Protein AF-A0A7S1LL43-F1 (afdb_monomer_lite)

Foldseek 3Di:
DVVVVVVVVVVVVVVVVVVVVVVVVVVVVVVVVVVVVVVVVVVVVVVVVVVVVVVVVVVVVCVVVDDPPPPPPQDPVNDPPPPPPPVDPPDDPDDPPVVVVVPPPPPPDDPPPDPPDDDPVPCPPPPPVPDPPDDPPCPPPVVPPPDPPPPDDPVNPPDPPPPPPPPPPPPDDD

Organism: Neobodo designis (NCBI:txid312471)

Structure (mmCIF, N/CA/C/O backbone):
data_AF-A0A7S1LL43-F1
#
_entry.id   AF-A0A7S1LL43-F1
#
loop_
_atom_site.group_PDB
_atom_site.id
_atom_site.type_symbol
_atom_site.label_atom_id
_atom_site.label_alt_id
_atom_site.label_comp_id
_atom_site.label_asym_id
_atom_site.label_entity_id
_atom_site.label_seq_id
_atom_site.pdbx_PDB_ins_code
_atom_site.Cartn_x
_atom_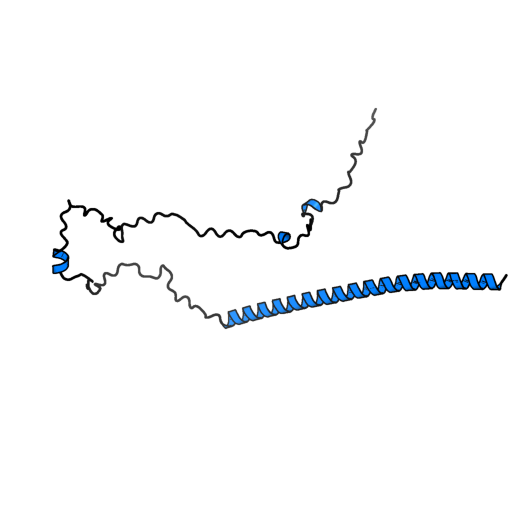site.Cartn_y
_atom_site.Cartn_z
_atom_site.occupancy
_atom_site.B_iso_or_equiv
_atom_site.auth_seq_id
_atom_site.auth_comp_id
_atom_site.auth_asym_id
_atom_site.auth_atom_id
_atom_site.pdbx_PDB_model_num
ATOM 1 N N . ARG A 1 1 ? -33.341 -7.175 56.038 1.00 75.44 1 ARG A N 1
ATOM 2 C CA . ARG A 1 1 ? -33.391 -5.884 55.286 1.00 75.44 1 ARG A CA 1
ATOM 3 C C . ARG A 1 1 ? -31.996 -5.366 54.927 1.00 75.44 1 ARG A C 1
ATOM 5 O O . ARG A 1 1 ? -31.818 -4.996 53.782 1.00 75.44 1 ARG A O 1
ATOM 12 N N . ARG A 1 2 ? -31.016 -5.359 55.847 1.00 84.38 2 ARG A N 1
ATOM 13 C CA . ARG A 1 2 ? -29.635 -4.903 55.566 1.00 84.38 2 ARG A CA 1
ATOM 14 C C . ARG A 1 2 ? -28.881 -5.775 54.549 1.00 84.38 2 ARG A C 1
ATOM 16 O O . ARG A 1 2 ? -28.187 -5.230 53.704 1.00 84.38 2 ARG A O 1
ATOM 23 N N . GLU A 1 3 ? -29.063 -7.093 54.588 1.00 86.50 3 GLU A N 1
ATOM 24 C CA . GLU A 1 3 ? -28.429 -8.025 53.635 1.00 86.50 3 GLU A CA 1
ATOM 25 C C . GLU A 1 3 ? -28.924 -7.821 52.202 1.00 86.50 3 GLU A C 1
ATOM 27 O O . GLU A 1 3 ? -28.112 -7.581 51.321 1.00 86.50 3 GLU A O 1
ATOM 32 N N . ARG A 1 4 ? -30.245 -7.730 51.997 1.00 86.19 4 ARG A N 1
ATOM 33 C CA . ARG A 1 4 ? -30.836 -7.404 50.684 1.00 86.19 4 ARG A CA 1
ATOM 34 C C . ARG A 1 4 ? -30.315 -6.095 50.078 1.00 86.19 4 ARG A C 1
ATOM 36 O O . ARG A 1 4 ? -30.183 -5.977 48.866 1.00 86.19 4 ARG A O 1
ATOM 43 N N . VAL A 1 5 ? -30.023 -5.097 50.917 1.00 89.69 5 VAL A N 1
ATOM 44 C CA . VAL A 1 5 ? -29.418 -3.837 50.453 1.00 89.69 5 VAL A CA 1
ATOM 45 C C . VAL A 1 5 ? -27.974 -4.068 50.005 1.00 89.69 5 VAL A C 1
ATOM 47 O O . VAL A 1 5 ? -27.586 -3.562 48.961 1.00 89.69 5 VAL A O 1
ATOM 50 N N . ARG A 1 6 ? -27.189 -4.865 50.743 1.00 89.19 6 ARG A N 1
ATOM 51 C CA . ARG A 1 6 ? -25.812 -5.213 50.349 1.00 89.19 6 ARG A CA 1
ATOM 52 C C . ARG A 1 6 ? -25.766 -6.007 49.045 1.00 89.19 6 ARG A C 1
ATOM 54 O O . ARG A 1 6 ? -24.938 -5.698 48.199 1.00 89.19 6 ARG A O 1
ATOM 61 N N . GLU A 1 7 ? -26.656 -6.978 48.869 1.00 88.75 7 GLU A N 1
ATOM 62 C CA . GLU A 1 7 ? -26.752 -7.772 47.635 1.00 88.75 7 GLU A CA 1
ATOM 63 C C . GLU A 1 7 ? -27.084 -6.900 46.420 1.00 88.75 7 GLU A C 1
ATOM 65 O O . GLU A 1 7 ? -26.427 -7.008 45.390 1.0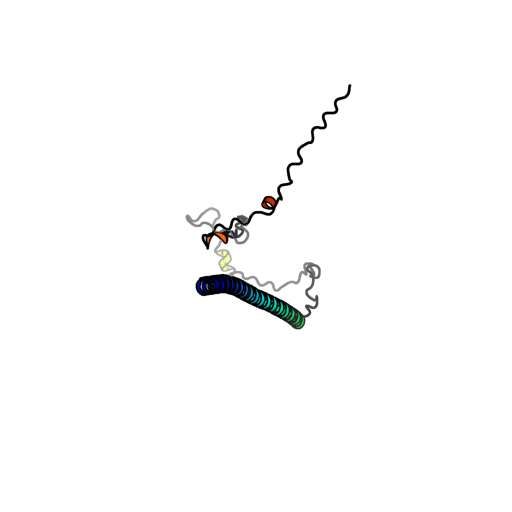0 88.75 7 GLU A O 1
ATOM 70 N N . SER A 1 8 ? -28.034 -5.966 46.551 1.00 90.75 8 SER A N 1
ATOM 71 C CA . SER A 1 8 ? -28.358 -5.029 45.467 1.00 90.75 8 SER A CA 1
ATOM 72 C C . SER A 1 8 ? -27.189 -4.101 45.119 1.00 90.75 8 SER A C 1
ATOM 74 O O . SER A 1 8 ? -26.969 -3.796 43.950 1.00 90.75 8 SER A O 1
ATOM 76 N N . GLU A 1 9 ? -26.421 -3.652 46.112 1.00 92.06 9 GLU A N 1
ATOM 77 C CA . GLU A 1 9 ? -25.224 -2.840 45.871 1.00 92.06 9 GLU A CA 1
ATOM 78 C C . GLU A 1 9 ? -24.103 -3.631 45.179 1.00 92.06 9 GLU A C 1
ATOM 80 O O . GLU A 1 9 ? -23.407 -3.076 44.329 1.00 92.06 9 GLU A O 1
ATOM 85 N N . LEU A 1 10 ? -23.940 -4.921 45.491 1.00 89.69 10 LEU A N 1
ATOM 86 C CA . LEU A 1 10 ? -23.007 -5.803 44.780 1.00 89.69 10 LEU A CA 1
ATOM 87 C C . LEU A 1 10 ? -23.436 -6.016 43.322 1.00 89.69 10 LEU A C 1
ATOM 89 O O . LEU A 1 10 ? -22.619 -5.843 42.423 1.00 89.69 10 LEU A O 1
ATOM 93 N N . ASP A 1 11 ? -24.719 -6.272 43.068 1.00 94.06 11 ASP A N 1
ATOM 94 C CA . ASP A 1 11 ? -25.238 -6.468 41.707 1.00 94.06 11 ASP A CA 1
ATOM 95 C C . ASP A 1 11 ? -25.082 -5.207 40.831 1.00 94.06 11 ASP A C 1
ATOM 97 O O . ASP A 1 11 ? -24.674 -5.273 39.668 1.00 94.06 11 ASP A O 1
ATOM 101 N N . LYS A 1 12 ? -25.291 -4.014 41.408 1.00 95.19 12 LYS A N 1
ATOM 102 C CA . LYS A 1 12 ? -25.005 -2.739 40.723 1.00 95.19 12 LYS A CA 1
ATOM 103 C C . LYS A 1 12 ? -23.529 -2.608 40.345 1.00 95.19 12 LYS A C 1
ATOM 105 O O . LYS A 1 12 ? -23.227 -2.157 39.238 1.00 95.19 12 LYS A O 1
ATOM 110 N N . ARG A 1 13 ? -22.613 -2.983 41.244 1.00 94.31 13 ARG A N 1
ATOM 111 C CA . ARG A 1 13 ? -21.163 -2.950 40.980 1.00 94.31 13 ARG A CA 1
ATOM 112 C C . ARG A 1 13 ? -20.789 -3.917 39.864 1.00 94.31 13 ARG A C 1
ATOM 114 O O . ARG A 1 13 ? -20.107 -3.508 38.928 1.00 94.31 13 ARG A O 1
ATOM 121 N N . ASP A 1 14 ? -21.316 -5.135 39.901 1.00 96.44 14 ASP A N 1
ATOM 122 C CA . ASP A 1 14 ? -21.097 -6.141 38.860 1.00 96.44 14 ASP A CA 1
ATOM 123 C C . ASP A 1 14 ? -21.623 -5.682 37.496 1.00 96.44 14 ASP A C 1
ATOM 125 O O . ASP A 1 14 ? -20.980 -5.900 36.465 1.00 96.44 14 ASP A O 1
ATOM 129 N N . CYS A 1 15 ? -22.776 -5.011 37.467 1.00 96.31 15 CYS A N 1
ATOM 130 C CA . CYS A 1 15 ? -23.334 -4.439 36.244 1.00 96.31 15 CYS A CA 1
ATOM 131 C C . CYS A 1 15 ? -22.410 -3.360 35.648 1.00 96.31 15 CYS A C 1
ATOM 133 O O . CYS A 1 15 ? -22.130 -3.360 34.442 1.00 96.31 15 CYS A O 1
ATOM 135 N N . VAL A 1 16 ? -21.871 -2.473 36.492 1.00 96.69 16 VAL A N 1
ATOM 136 C CA . VAL A 1 16 ? -20.904 -1.446 36.075 1.00 96.69 16 VAL A CA 1
ATOM 137 C C . VAL A 1 16 ? -19.603 -2.080 35.578 1.00 96.69 16 VAL A C 1
ATOM 139 O O . VAL A 1 16 ? -19.109 -1.687 34.519 1.00 96.69 16 VAL A O 1
ATOM 142 N N . GLU A 1 17 ? -19.075 -3.090 36.271 1.00 97.12 17 GLU A N 1
ATOM 143 C CA . GLU A 1 17 ? -17.865 -3.794 35.840 1.00 97.12 17 GLU A CA 1
ATOM 144 C C . GLU A 1 17 ? -18.044 -4.490 34.492 1.00 97.12 17 GLU A C 1
ATOM 146 O O . GLU A 1 17 ? -17.199 -4.342 33.608 1.00 97.12 17 GLU A O 1
ATOM 151 N N . ARG A 1 18 ? -19.153 -5.211 34.281 1.00 96.62 18 ARG A N 1
ATOM 152 C CA . ARG A 1 18 ? -19.435 -5.856 32.987 1.00 96.62 18 ARG A CA 1
ATOM 153 C C . ARG A 1 18 ? -19.480 -4.833 31.859 1.00 96.62 18 ARG A C 1
ATOM 155 O O . ARG A 1 18 ? -18.917 -5.066 30.788 1.00 96.62 18 ARG A O 1
ATOM 162 N N . ARG A 1 19 ? -20.095 -3.672 32.106 1.00 97.06 19 ARG A N 1
ATOM 163 C CA . ARG A 1 19 ? -20.132 -2.568 31.140 1.00 97.06 19 ARG A CA 1
ATOM 164 C C . ARG A 1 19 ? -18.735 -2.011 30.856 1.00 97.06 19 ARG A C 1
ATOM 166 O O . ARG A 1 19 ? -18.426 -1.739 29.694 1.00 97.06 19 ARG A O 1
ATOM 173 N N . LEU A 1 20 ? -17.896 -1.861 31.882 1.00 97.81 20 LEU A N 1
ATOM 174 C CA . LEU A 1 20 ? -16.513 -1.406 31.742 1.00 97.81 20 LEU A CA 1
ATOM 175 C C . LEU A 1 20 ? -15.693 -2.393 30.902 1.00 97.81 20 LEU A C 1
ATOM 177 O O . LEU A 1 20 ? -15.076 -1.978 29.923 1.00 97.81 20 LEU A O 1
ATOM 181 N N . ARG A 1 21 ? -15.763 -3.692 31.216 1.00 97.56 21 ARG A N 1
ATOM 182 C CA . ARG A 1 21 ? -15.065 -4.758 30.479 1.00 97.56 21 ARG A CA 1
ATOM 183 C C . ARG A 1 21 ? -15.502 -4.812 29.018 1.00 97.56 21 ARG A C 1
ATOM 185 O O . ARG A 1 21 ? -14.659 -4.841 28.130 1.00 97.56 21 ARG A O 1
ATOM 192 N N . ALA A 1 22 ? -16.806 -4.725 28.747 1.00 97.25 22 ALA A N 1
ATOM 193 C CA . ALA A 1 22 ? -17.317 -4.661 27.377 1.00 97.25 22 ALA A CA 1
ATOM 194 C C . ALA A 1 22 ? -16.816 -3.413 26.626 1.00 97.25 22 ALA A C 1
ATOM 196 O O . ALA A 1 22 ? -16.553 -3.460 25.424 1.00 97.25 22 ALA A O 1
ATOM 197 N N . SER A 1 23 ? -16.671 -2.281 27.321 1.00 97.56 23 SER A N 1
ATOM 198 C CA . SER A 1 23 ? -16.098 -1.069 26.733 1.00 97.56 23 SER A CA 1
ATOM 199 C C . SER A 1 23 ? -14.597 -1.189 26.474 1.00 97.56 23 SER A C 1
ATOM 201 O O . SER A 1 23 ? -14.134 -0.670 25.461 1.00 97.56 23 SER A O 1
ATOM 203 N N . GLN A 1 24 ? -13.848 -1.824 27.374 1.00 97.94 24 GLN A N 1
ATOM 204 C CA . GLN A 1 24 ? -12.415 -2.079 27.215 1.00 97.94 24 GLN A CA 1
ATOM 205 C C . GLN A 1 24 ? -12.171 -3.033 26.048 1.00 97.94 24 GLN A C 1
ATOM 207 O O . GLN A 1 24 ? -11.451 -2.672 25.130 1.00 97.94 24 GLN A O 1
ATOM 212 N N . HIS A 1 25 ? -12.906 -4.144 25.983 1.00 98.19 25 HIS A N 1
ATOM 213 C CA . HIS A 1 25 ? -12.816 -5.098 24.880 1.00 98.19 25 HIS A CA 1
ATOM 214 C C . HIS A 1 25 ? -13.005 -4.434 23.509 1.00 98.19 25 HIS A C 1
ATOM 216 O O . HIS A 1 25 ? -12.209 -4.635 22.599 1.00 98.19 25 HIS A O 1
ATOM 222 N N . ARG A 1 26 ? -14.024 -3.574 23.360 1.00 97.81 26 ARG A N 1
ATOM 223 C CA . ARG A 1 26 ? -14.229 -2.818 22.111 1.00 97.81 26 ARG A CA 1
ATOM 224 C C . ARG A 1 26 ? -13.059 -1.891 21.778 1.00 97.81 26 ARG A C 1
ATOM 226 O O . ARG A 1 26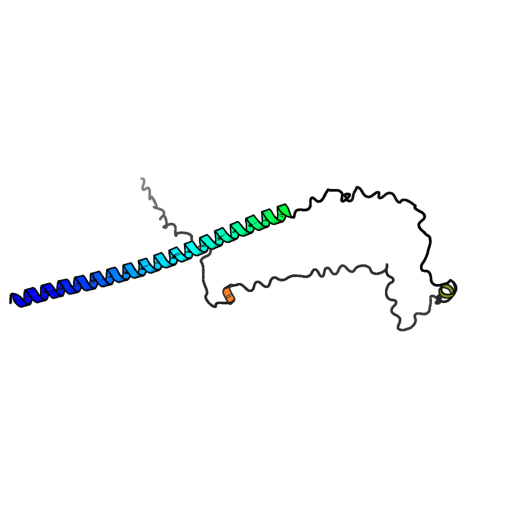 ? -12.743 -1.719 20.605 1.00 97.81 26 ARG A O 1
ATOM 233 N N . ARG A 1 27 ? -12.437 -1.267 22.784 1.00 98.25 27 ARG A N 1
ATOM 234 C CA . ARG A 1 27 ? -11.243 -0.432 22.578 1.00 98.25 27 ARG A CA 1
ATOM 235 C C . ARG A 1 27 ? -10.065 -1.281 22.125 1.00 98.25 27 ARG A C 1
ATOM 237 O O . ARG A 1 27 ? -9.427 -0.909 21.150 1.00 98.25 27 ARG A O 1
ATOM 244 N N . ASP A 1 28 ? -9.840 -2.423 22.761 1.00 98.38 28 ASP A N 1
ATOM 245 C CA . ASP A 1 28 ? -8.736 -3.326 22.434 1.00 98.38 28 ASP A CA 1
ATOM 246 C C . ASP A 1 28 ? -8.888 -3.908 21.021 1.00 98.38 28 ASP A C 1
ATOM 248 O O . ASP A 1 28 ? -7.926 -3.966 20.257 1.00 98.38 28 ASP A O 1
ATOM 252 N N . GLU A 1 29 ? -10.111 -4.255 20.610 1.00 98.44 29 GLU A N 1
ATOM 253 C CA . GLU A 1 29 ? -10.396 -4.678 19.235 1.00 98.44 29 GLU A CA 1
ATOM 254 C C . GLU A 1 29 ? -10.095 -3.583 18.208 1.00 98.44 29 GLU A C 1
ATOM 256 O O . GLU A 1 29 ? -9.526 -3.855 17.147 1.00 98.44 29 GLU A O 1
ATOM 261 N N . LEU A 1 30 ? -10.489 -2.340 18.499 1.00 98.25 30 LEU A N 1
ATOM 262 C CA . LEU A 1 30 ? -10.186 -1.205 17.631 1.00 98.25 30 LEU A CA 1
ATOM 263 C C . LEU A 1 30 ? -8.683 -0.943 17.579 1.00 98.25 30 LEU A C 1
ATOM 265 O O . LEU A 1 30 ? -8.148 -0.745 16.491 1.00 98.25 30 LEU A O 1
ATOM 269 N N . GLN A 1 31 ? -8.004 -1.009 18.721 1.00 98.12 31 GLN A N 1
ATOM 270 C CA . GLN A 1 31 ? -6.560 -0.844 18.823 1.00 98.12 31 GLN A CA 1
ATOM 271 C C . GLN A 1 31 ? -5.834 -1.892 17.975 1.00 98.12 31 GLN A C 1
ATOM 273 O O . GLN A 1 31 ? -5.008 -1.543 17.135 1.00 98.12 31 GLN A O 1
ATOM 278 N N . ARG A 1 32 ? -6.233 -3.163 18.086 1.00 98.50 32 ARG A N 1
ATOM 279 C CA . ARG A 1 32 ? -5.696 -4.254 17.268 1.00 98.50 32 ARG A CA 1
ATOM 280 C C . ARG A 1 32 ? -5.897 -4.000 15.771 1.00 98.50 32 ARG A C 1
ATOM 282 O O . ARG A 1 32 ? -4.972 -4.203 14.989 1.00 98.50 32 ARG A O 1
ATOM 289 N N . LYS A 1 33 ? -7.080 -3.530 15.358 1.00 98.62 33 LYS A N 1
ATOM 290 C CA . LYS A 1 33 ? -7.351 -3.177 13.951 1.00 98.62 33 LYS A CA 1
ATOM 291 C C . LYS A 1 33 ? -6.497 -2.001 13.474 1.00 98.62 33 LYS A C 1
ATOM 293 O O . LYS A 1 33 ? -6.073 -1.986 12.320 1.00 98.62 33 LYS A O 1
ATOM 298 N N . ILE A 1 34 ? -6.264 -1.009 14.333 1.00 98.44 34 ILE A N 1
ATOM 299 C CA . ILE A 1 34 ? -5.389 0.131 14.033 1.00 98.44 34 ILE A CA 1
ATOM 300 C C . ILE A 1 34 ? -3.953 -0.355 13.835 1.00 98.44 34 ILE A C 1
ATOM 302 O O . ILE A 1 34 ? -3.335 -0.009 12.832 1.00 98.44 34 ILE A O 1
ATOM 306 N N . GLU A 1 35 ? -3.447 -1.194 14.736 1.00 98.56 35 GLU A N 1
ATOM 307 C CA . GLU A 1 35 ? -2.099 -1.760 14.648 1.00 98.56 35 GLU A CA 1
ATOM 308 C C . GLU A 1 35 ? -1.914 -2.623 13.396 1.00 98.56 35 GLU A C 1
ATOM 310 O O . GLU A 1 35 ? -0.903 -2.508 12.707 1.00 98.56 35 GLU A O 1
ATOM 315 N N . GLU A 1 36 ? -2.901 -3.449 13.050 1.00 98.56 36 GLU A N 1
ATOM 316 C CA . GLU A 1 36 ? -2.876 -4.255 11.827 1.00 98.56 36 GLU A CA 1
ATOM 317 C C . GLU A 1 36 ? -2.797 -3.374 10.572 1.00 98.56 36 GLU A C 1
ATOM 319 O O . GLU A 1 36 ? -1.948 -3.589 9.702 1.00 98.56 36 GLU A O 1
ATOM 324 N N . LYS A 1 37 ? -3.622 -2.322 10.504 1.00 98.62 37 LYS A N 1
ATOM 325 C CA . LYS A 1 37 ? -3.564 -1.347 9.407 1.00 98.62 37 LYS A CA 1
ATOM 326 C C . LYS A 1 37 ? -2.235 -0.595 9.380 1.00 98.62 37 LYS A C 1
ATOM 328 O O . LYS A 1 37 ? -1.708 -0.360 8.294 1.00 98.62 37 LYS A O 1
ATOM 333 N N . ALA A 1 38 ? -1.676 -0.248 10.538 1.00 98.44 38 ALA A N 1
ATOM 334 C CA . ALA A 1 38 ? -0.373 0.403 10.625 1.00 98.44 38 ALA A CA 1
ATOM 335 C C . ALA A 1 38 ? 0.733 -0.492 10.045 1.00 98.44 38 ALA A C 1
ATOM 337 O O . ALA A 1 38 ? 1.482 -0.040 9.179 1.00 98.44 38 ALA A O 1
ATOM 338 N N . ARG A 1 39 ? 0.759 -1.784 10.407 1.00 98.50 39 ARG A N 1
ATOM 339 C CA . ARG A 1 39 ? 1.696 -2.771 9.836 1.00 98.50 39 ARG A CA 1
ATOM 340 C C . ARG A 1 39 ? 1.539 -2.907 8.323 1.00 98.50 39 ARG A C 1
ATOM 342 O O . ARG A 1 39 ? 2.531 -2.978 7.601 1.00 98.50 39 ARG A O 1
ATOM 349 N N . HIS A 1 40 ? 0.305 -2.913 7.821 1.00 98.31 40 HIS A N 1
ATOM 350 C CA . HIS A 1 40 ? 0.062 -2.975 6.380 1.00 98.31 40 HIS A CA 1
ATOM 351 C C . HIS A 1 40 ? 0.614 -1.741 5.649 1.00 98.31 40 HIS A C 1
ATOM 353 O O . HIS A 1 40 ? 1.281 -1.867 4.621 1.00 98.31 40 HIS A O 1
ATOM 359 N N . VAL A 1 41 ? 0.402 -0.545 6.205 1.00 98.62 41 VAL A N 1
ATOM 360 C CA . VAL A 1 41 ? 0.960 0.701 5.659 1.00 98.62 41 VAL A CA 1
ATOM 361 C C . VAL A 1 41 ? 2.491 0.685 5.689 1.00 98.62 41 VAL A C 1
ATOM 363 O O . VAL A 1 41 ? 3.121 1.116 4.724 1.00 98.62 41 VAL A O 1
ATOM 366 N N . GLU A 1 42 ? 3.107 0.177 6.755 1.00 98.50 42 GLU A N 1
ATOM 367 C CA . GLU A 1 42 ? 4.564 0.011 6.833 1.00 98.50 42 GLU A CA 1
ATOM 368 C C . GLU A 1 42 ? 5.089 -0.956 5.768 1.00 98.50 42 GLU A C 1
ATOM 370 O O . GLU A 1 42 ? 6.053 -0.629 5.075 1.00 98.50 42 GLU A O 1
ATOM 375 N N . SER A 1 43 ? 4.409 -2.087 5.557 1.00 98.62 43 SER A N 1
ATOM 376 C CA . SER A 1 43 ? 4.730 -3.032 4.482 1.00 98.62 43 SER A CA 1
ATOM 377 C C . SER A 1 43 ? 4.670 -2.366 3.103 1.00 98.62 43 SER A C 1
ATOM 379 O O . SER A 1 43 ? 5.588 -2.519 2.300 1.00 98.62 43 SER A O 1
ATOM 381 N N . MET A 1 44 ? 3.624 -1.583 2.826 1.00 98.44 44 MET A N 1
ATOM 382 C CA . MET A 1 44 ? 3.491 -0.841 1.565 1.00 98.44 44 MET A CA 1
ATOM 383 C C . MET A 1 44 ? 4.612 0.189 1.378 1.00 98.44 44 MET A C 1
ATOM 385 O O . MET A 1 44 ? 5.183 0.305 0.293 1.00 98.44 44 MET A O 1
ATOM 389 N N . LYS A 1 45 ? 4.975 0.921 2.439 1.00 98.38 45 LYS A N 1
ATOM 390 C CA . LYS A 1 45 ? 6.105 1.863 2.408 1.00 98.38 45 LYS A CA 1
ATOM 391 C C . LYS A 1 45 ? 7.427 1.148 2.141 1.00 98.38 45 LYS A C 1
ATOM 393 O O . LYS A 1 45 ? 8.261 1.678 1.410 1.00 98.38 45 LYS A O 1
ATOM 398 N N . GLN A 1 46 ? 7.621 -0.043 2.704 1.00 98.44 46 GLN A N 1
ATOM 399 C CA . GLN A 1 46 ? 8.819 -0.838 2.454 1.00 98.44 46 GLN A CA 1
ATOM 400 C C . GLN A 1 46 ? 8.893 -1.285 0.991 1.00 98.44 46 GLN A C 1
ATOM 402 O O . GLN A 1 46 ? 9.912 -1.061 0.345 1.00 98.44 46 GLN A O 1
ATOM 407 N N . GLN A 1 47 ? 7.789 -1.786 0.430 1.00 98.31 47 GLN A N 1
ATOM 408 C CA . GLN A 1 47 ? 7.715 -2.130 -0.993 1.00 98.31 47 GLN A CA 1
ATOM 409 C C . GLN A 1 47 ? 8.056 -0.936 -1.894 1.00 98.31 47 GLN A C 1
ATOM 411 O O . GLN A 1 47 ? 8.806 -1.083 -2.857 1.00 98.31 47 GLN A O 1
ATOM 416 N N . GLN A 1 48 ? 7.561 0.263 -1.571 1.00 98.19 48 GLN A N 1
ATOM 417 C CA . GLN A 1 48 ? 7.910 1.477 -2.315 1.00 98.19 48 GLN A CA 1
ATOM 418 C C . GLN A 1 48 ? 9.407 1.798 -2.240 1.00 98.19 48 GLN A C 1
ATOM 420 O O . GLN A 1 48 ? 10.009 2.137 -3.257 1.00 98.19 48 GLN A O 1
ATOM 425 N N . ARG A 1 49 ? 10.030 1.668 -1.061 1.00 98.25 49 ARG A N 1
ATOM 426 C CA . ARG A 1 49 ? 11.481 1.868 -0.900 1.00 98.25 49 ARG A CA 1
ATOM 427 C C . ARG A 1 49 ? 12.277 0.873 -1.734 1.00 98.25 49 ARG A C 1
ATOM 429 O O . ARG A 1 49 ? 13.222 1.278 -2.409 1.00 98.25 49 ARG A O 1
ATOM 436 N N . ASP A 1 50 ? 11.868 -0.389 -1.731 1.00 98.31 50 ASP A N 1
ATOM 437 C CA . ASP A 1 50 ? 12.531 -1.445 -2.493 1.00 98.31 50 ASP A CA 1
ATOM 438 C C . ASP A 1 50 ? 12.404 -1.206 -4.003 1.00 98.31 50 ASP A C 1
ATOM 440 O O . ASP A 1 50 ? 13.385 -1.339 -4.734 1.00 98.31 50 ASP A O 1
ATOM 444 N N . LEU A 1 51 ? 11.231 -0.775 -4.482 1.00 98.19 51 LEU A N 1
ATOM 445 C CA . LEU A 1 51 ? 11.036 -0.388 -5.882 1.00 98.19 51 LEU A CA 1
ATOM 446 C C . LEU A 1 51 ? 11.905 0.810 -6.273 1.00 98.19 51 LEU A C 1
ATOM 448 O O . LEU A 1 51 ? 12.564 0.776 -7.311 1.00 98.19 51 LEU A O 1
ATOM 452 N N . CYS A 1 52 ? 11.957 1.849 -5.438 1.00 97.94 52 CYS A N 1
ATOM 453 C CA . CYS A 1 52 ? 12.835 2.997 -5.664 1.00 97.94 52 CYS A CA 1
ATOM 454 C C . CYS A 1 52 ? 14.310 2.581 -5.723 1.00 97.94 52 CYS A C 1
ATOM 456 O O . CYS A 1 52 ? 15.053 3.072 -6.575 1.00 97.94 52 CYS A O 1
ATOM 458 N N . LYS A 1 53 ? 14.731 1.653 -4.855 1.00 98.25 53 LYS A N 1
ATOM 459 C CA . LYS A 1 53 ? 16.090 1.107 -4.852 1.00 98.25 53 LYS A CA 1
ATOM 460 C C . LYS A 1 53 ? 16.389 0.341 -6.144 1.00 98.25 53 LYS A C 1
ATOM 462 O O . LYS A 1 53 ? 17.380 0.650 -6.796 1.00 98.25 53 LYS A O 1
ATOM 467 N N . ARG A 1 54 ? 15.493 -0.554 -6.573 1.00 97.62 54 ARG A N 1
ATOM 468 C CA . ARG A 1 54 ? 15.627 -1.286 -7.847 1.00 97.62 54 ARG A CA 1
ATOM 469 C C . ARG A 1 54 ? 15.699 -0.348 -9.048 1.00 97.62 54 ARG A C 1
ATOM 471 O O . ARG A 1 54 ? 16.521 -0.537 -9.932 1.00 97.62 54 ARG A O 1
ATOM 478 N N . HIS A 1 55 ? 14.869 0.695 -9.082 1.00 97.44 55 HIS A N 1
ATOM 479 C CA . HIS A 1 55 ? 14.928 1.693 -10.151 1.00 97.44 55 HIS A CA 1
ATOM 480 C C . HIS A 1 55 ? 16.264 2.431 -10.194 1.00 97.44 55 HIS A C 1
ATOM 482 O O . HIS A 1 55 ? 16.759 2.732 -11.279 1.00 97.44 55 HIS A O 1
ATOM 488 N N . ARG A 1 56 ? 16.837 2.740 -9.029 1.00 97.69 56 ARG A N 1
ATOM 489 C CA . ARG A 1 56 ? 18.166 3.339 -8.946 1.00 97.69 56 ARG A CA 1
ATOM 490 C C . ARG A 1 56 ? 19.236 2.385 -9.479 1.00 97.69 56 ARG A C 1
ATO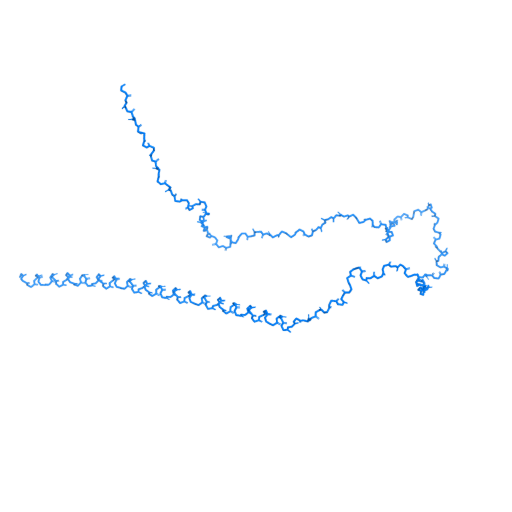M 492 O O . ARG A 1 56 ? 20.024 2.805 -10.314 1.00 97.69 56 ARG A O 1
ATOM 499 N N . GLU A 1 57 ? 19.217 1.125 -9.055 1.00 97.12 57 GLU A N 1
ATOM 500 C CA . GLU A 1 57 ? 20.151 0.090 -9.523 1.00 97.12 57 GLU A CA 1
ATOM 501 C C . GLU A 1 57 ? 20.078 -0.079 -11.046 1.00 97.12 57 GLU A C 1
ATOM 503 O O . GLU A 1 57 ? 21.102 -0.010 -11.714 1.00 97.12 57 GLU A O 1
ATOM 508 N N . LEU A 1 58 ? 18.871 -0.160 -11.617 1.00 95.88 58 LEU A N 1
ATOM 509 C CA . LEU A 1 58 ? 18.679 -0.245 -13.069 1.00 95.88 58 LEU A CA 1
ATOM 510 C C . LEU A 1 58 ? 19.239 0.967 -13.824 1.00 95.88 58 LEU A C 1
ATOM 512 O O . LEU A 1 58 ? 19.750 0.815 -14.931 1.00 95.88 58 LEU A O 1
ATOM 516 N N . ARG A 1 59 ? 19.148 2.179 -13.258 1.00 94.94 59 ARG A N 1
ATOM 517 C CA . ARG A 1 59 ? 19.768 3.368 -13.867 1.00 94.94 59 ARG A CA 1
ATOM 518 C C . ARG A 1 59 ? 21.287 3.285 -13.825 1.00 94.94 59 ARG A C 1
ATOM 520 O O . ARG A 1 59 ? 21.920 3.548 -14.838 1.00 94.94 59 ARG A O 1
ATOM 527 N N . GLU A 1 60 ? 21.852 2.900 -12.685 1.00 95.94 60 GLU A N 1
ATOM 528 C CA . GLU A 1 60 ? 23.301 2.734 -12.534 1.00 95.94 60 GLU A CA 1
ATOM 529 C C . GLU A 1 60 ? 23.829 1.624 -13.464 1.00 95.94 60 GLU A C 1
ATOM 531 O O . GLU A 1 60 ? 24.880 1.778 -14.079 1.00 95.94 60 GLU A O 1
ATOM 536 N N . GLU A 1 61 ? 23.092 0.525 -13.637 1.00 94.00 61 GLU A N 1
ATOM 537 C CA . GLU A 1 61 ? 23.405 -0.531 -14.609 1.00 94.00 61 GLU A CA 1
ATOM 538 C C . GLU A 1 61 ? 23.320 -0.032 -16.054 1.00 94.00 61 GLU A C 1
ATOM 540 O O . GLU A 1 61 ? 24.228 -0.291 -16.847 1.00 94.00 61 GLU A O 1
ATOM 545 N N . ALA A 1 62 ? 22.277 0.730 -16.394 1.00 92.38 62 ALA A N 1
ATOM 546 C CA . ALA A 1 62 ? 22.150 1.341 -17.711 1.00 92.38 62 ALA A CA 1
ATOM 547 C C . ALA A 1 62 ? 23.325 2.289 -17.997 1.00 92.38 62 ALA A C 1
ATOM 549 O O . ALA A 1 62 ? 23.906 2.215 -19.075 1.00 92.38 62 ALA A O 1
ATOM 550 N N . GLU A 1 63 ? 23.730 3.113 -17.027 1.00 90.00 63 GLU A N 1
ATOM 551 C CA . GLU A 1 63 ? 24.904 3.987 -17.126 1.00 90.00 63 GLU A CA 1
ATOM 552 C C . GLU A 1 63 ? 26.211 3.198 -17.265 1.00 90.00 63 GLU A C 1
ATOM 554 O O . GLU A 1 63 ? 27.040 3.550 -18.099 1.00 90.00 63 GLU A O 1
ATOM 559 N N . ARG A 1 64 ? 26.382 2.095 -16.525 1.00 91.25 64 ARG A N 1
ATOM 560 C CA . ARG A 1 64 ? 27.547 1.201 -16.671 1.00 91.25 64 ARG A CA 1
ATOM 561 C C . ARG A 1 64 ? 27.614 0.556 -18.051 1.00 91.25 64 ARG A C 1
ATOM 563 O O . ARG A 1 64 ? 28.694 0.430 -18.616 1.00 91.25 64 ARG A O 1
ATOM 570 N N . SER A 1 65 ? 26.470 0.134 -18.582 1.00 87.62 65 SER A N 1
ATOM 571 C CA . SER A 1 65 ? 26.361 -0.475 -19.912 1.00 87.62 65 SER A CA 1
ATOM 572 C C . SER A 1 65 ? 26.293 0.546 -21.047 1.00 87.62 65 SER A C 1
ATOM 574 O O . SER A 1 65 ? 26.220 0.156 -22.215 1.00 87.62 65 SER A O 1
ATOM 576 N N . ARG A 1 66 ? 26.290 1.848 -20.729 1.00 86.81 66 ARG A N 1
ATOM 577 C CA . ARG A 1 66 ? 26.172 2.908 -21.721 1.00 86.81 66 ARG A CA 1
ATOM 578 C C . ARG A 1 66 ? 27.437 2.912 -22.563 1.00 86.81 66 ARG A C 1
ATOM 580 O O . ARG A 1 66 ? 28.452 3.497 -22.200 1.00 86.81 66 ARG A O 1
ATOM 587 N N . VAL A 1 67 ? 27.356 2.268 -23.721 1.00 78.94 67 VAL A N 1
ATOM 588 C CA . VAL A 1 67 ? 28.360 2.410 -24.768 1.00 78.94 67 VAL A CA 1
ATOM 589 C C . VAL A 1 67 ? 28.393 3.888 -25.135 1.00 78.94 67 VAL A C 1
ATOM 591 O O . VAL A 1 67 ? 27.367 4.468 -25.501 1.00 78.94 67 VAL A O 1
ATOM 594 N N . HIS A 1 68 ? 29.561 4.513 -24.996 1.00 69.31 68 HIS A N 1
ATOM 595 C CA . HIS A 1 68 ? 29.788 5.839 -25.545 1.00 69.31 68 HIS A CA 1
ATOM 596 C C . HIS A 1 68 ? 29.633 5.711 -27.061 1.00 69.31 68 HIS A C 1
ATOM 598 O O . HIS A 1 68 ? 30.525 5.213 -27.746 1.00 69.31 68 HIS A O 1
ATOM 6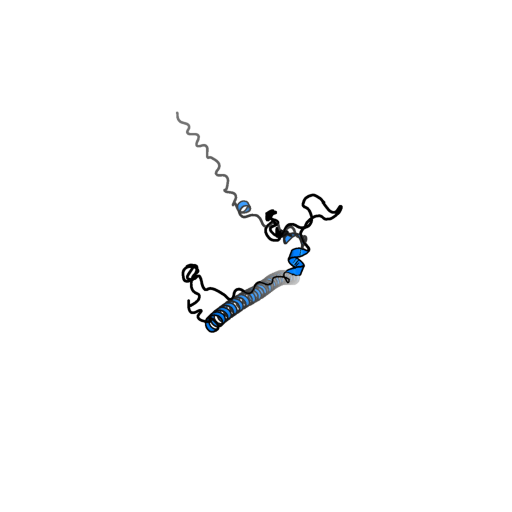04 N N . VAL A 1 69 ? 28.467 6.097 -27.579 1.00 67.88 69 VAL A N 1
ATOM 605 C CA . VAL A 1 69 ? 28.301 6.338 -29.007 1.00 67.88 69 VAL A CA 1
ATOM 606 C C . VAL A 1 69 ? 29.213 7.518 -29.286 1.00 67.88 69 VAL A C 1
ATOM 608 O O . VAL A 1 69 ? 28.904 8.651 -28.930 1.00 67.88 69 VAL A O 1
ATOM 611 N N . VAL A 1 70 ? 30.407 7.234 -29.794 1.00 66.00 70 VAL A N 1
ATOM 612 C CA . VAL A 1 70 ? 31.215 8.266 -30.424 1.00 66.00 70 VAL A CA 1
ATOM 613 C C . VAL A 1 70 ? 30.342 8.789 -31.557 1.00 66.00 70 VAL A C 1
ATOM 615 O O . VAL A 1 70 ? 29.824 7.985 -32.337 1.00 66.00 70 VAL A O 1
ATOM 618 N N . ASP A 1 71 ? 30.153 10.103 -31.635 1.00 62.59 71 ASP A N 1
ATOM 619 C CA . ASP A 1 71 ? 29.392 10.799 -32.681 1.00 62.59 71 ASP A CA 1
ATOM 620 C C . ASP A 1 71 ? 30.074 10.682 -34.066 1.00 62.59 71 ASP A C 1
ATOM 622 O O . ASP A 1 71 ? 30.142 11.623 -34.844 1.00 62.59 71 ASP A O 1
ATOM 626 N N . SER A 1 72 ? 30.622 9.512 -34.396 1.00 62.84 72 SER A N 1
ATOM 627 C CA . SER A 1 72 ? 31.134 9.138 -35.711 1.00 62.84 72 SER A CA 1
ATOM 628 C C . SER A 1 72 ? 30.034 8.573 -36.606 1.00 62.84 72 SER A C 1
ATOM 630 O O . SER A 1 72 ? 30.341 7.904 -37.589 1.00 62.84 72 SER A O 1
ATOM 632 N N . THR A 1 73 ? 28.760 8.798 -36.271 1.00 67.88 73 THR A N 1
ATOM 633 C CA . THR A 1 73 ? 27.695 8.648 -37.262 1.00 67.88 73 THR A CA 1
ATOM 634 C C . THR A 1 73 ? 27.660 9.965 -38.027 1.00 67.88 73 THR A C 1
ATOM 636 O O . THR A 1 73 ? 27.137 10.931 -37.469 1.00 67.88 73 THR A O 1
ATOM 639 N N . PRO A 1 74 ? 28.253 10.046 -39.236 1.00 77.19 74 PRO A N 1
ATOM 640 C CA . PRO A 1 74 ? 28.202 11.260 -40.033 1.00 77.19 74 PRO A CA 1
ATOM 641 C C . PRO A 1 74 ? 26.750 11.719 -40.120 1.00 77.19 74 PRO A C 1
ATOM 643 O O . PRO A 1 74 ? 25.847 10.926 -40.428 1.00 77.19 74 PRO A O 1
ATOM 646 N N . GLY A 1 75 ? 26.523 12.984 -39.779 1.00 77.00 75 GLY A N 1
ATOM 647 C CA . GLY A 1 75 ? 25.220 13.602 -39.909 1.00 77.00 75 GLY A CA 1
ATOM 648 C C . GLY A 1 75 ? 24.750 13.516 -41.363 1.00 77.00 75 GLY A C 1
ATOM 649 O O . GLY A 1 75 ? 25.555 13.334 -42.276 1.00 77.00 75 GLY A O 1
ATOM 650 N N . PRO A 1 76 ? 23.450 13.683 -41.639 1.00 71.75 76 PRO A N 1
ATOM 651 C CA . PRO A 1 76 ? 22.928 13.643 -43.008 1.00 71.75 76 PRO A CA 1
ATOM 652 C C . PRO A 1 76 ? 23.614 14.647 -43.959 1.00 71.75 76 PRO A C 1
ATOM 654 O O . PRO A 1 76 ? 23.565 14.460 -45.171 1.00 71.75 76 PRO A O 1
ATOM 657 N N . LEU A 1 77 ? 24.276 15.677 -43.416 1.00 73.12 77 LEU A N 1
ATOM 658 C CA . LEU A 1 77 ? 25.060 16.673 -44.148 1.00 73.12 77 LEU A CA 1
ATOM 659 C C . LEU A 1 77 ? 26.524 16.263 -44.418 1.00 73.12 77 LEU A C 1
ATOM 661 O O . LEU A 1 77 ? 27.154 16.842 -45.296 1.00 73.12 77 LEU A O 1
ATOM 665 N N . ASP A 1 78 ? 27.059 15.287 -43.681 1.00 78.62 78 ASP A N 1
ATOM 666 C CA . ASP A 1 78 ? 28.445 14.806 -43.807 1.00 78.62 78 ASP A CA 1
ATOM 667 C C . ASP A 1 78 ? 28.612 13.811 -44.971 1.00 78.62 78 ASP A C 1
ATOM 669 O O . ASP A 1 78 ? 29.729 13.445 -45.345 1.00 78.62 78 ASP A O 1
ATOM 673 N N . TYR A 1 79 ? 27.503 13.363 -45.567 1.00 76.06 79 TYR A N 1
ATOM 674 C CA . TYR A 1 79 ? 27.526 12.568 -46.788 1.00 76.06 79 TYR A CA 1
ATOM 675 C C . TYR A 1 79 ? 27.774 13.488 -47.990 1.00 76.06 79 TYR A C 1
ATOM 677 O O . TYR A 1 79 ? 26.970 14.367 -48.296 1.00 76.06 79 TYR A O 1
ATOM 685 N N . ASP A 1 80 ? 28.881 13.260 -48.701 1.00 75.88 80 ASP A N 1
ATOM 686 C CA . ASP A 1 80 ? 29.189 13.905 -49.983 1.00 75.88 80 ASP A CA 1
ATOM 687 C C . ASP A 1 80 ? 28.085 13.559 -51.001 1.00 75.88 80 ASP A C 1
ATOM 689 O O . ASP A 1 80 ? 28.054 12.466 -51.569 1.00 75.88 80 ASP A O 1
ATOM 693 N N . THR A 1 81 ? 27.138 14.481 -51.189 1.00 68.56 81 THR A N 1
ATOM 694 C CA . THR A 1 81 ? 26.022 14.359 -52.146 1.00 68.56 81 THR A CA 1
ATOM 695 C C . THR A 1 81 ? 26.429 14.727 -53.567 1.00 68.56 81 THR A C 1
ATOM 697 O O . THR A 1 81 ? 25.614 14.628 -54.489 1.00 68.56 81 THR A O 1
ATOM 700 N N . SER A 1 82 ? 27.688 15.121 -53.776 1.00 73.12 82 SER A N 1
ATOM 701 C CA . SER A 1 82 ? 28.211 15.350 -55.113 1.00 73.12 82 SER A CA 1
ATOM 702 C C . SER A 1 82 ? 28.088 14.046 -55.900 1.00 73.12 82 SER A C 1
ATOM 704 O O . SER A 1 82 ? 28.608 13.018 -55.448 1.00 73.12 82 SER A O 1
ATOM 706 N N . PRO A 1 83 ? 27.432 14.036 -57.074 1.00 64.94 83 PRO A N 1
ATOM 707 C CA . PRO A 1 83 ? 27.391 12.858 -57.917 1.00 64.94 83 PRO A CA 1
ATOM 708 C C . PRO A 1 83 ? 28.814 12.588 -58.396 1.00 64.94 83 PRO A C 1
ATOM 710 O O . PRO A 1 83 ? 29.278 13.115 -59.406 1.00 64.94 83 PRO A O 1
ATOM 713 N N . ARG A 1 84 ? 29.547 11.765 -57.646 1.00 62.88 84 ARG A N 1
ATOM 714 C CA . ARG A 1 84 ? 30.789 11.194 -58.130 1.00 62.88 84 ARG A CA 1
ATOM 715 C C . ARG A 1 84 ? 30.382 10.297 -59.283 1.00 62.88 84 ARG A C 1
ATOM 717 O O . ARG A 1 84 ? 29.860 9.206 -59.061 1.00 62.88 84 ARG A O 1
ATOM 724 N N . VAL A 1 85 ? 30.620 10.762 -60.506 1.00 64.19 85 VAL A N 1
ATOM 725 C CA . VAL A 1 85 ? 30.590 9.946 -61.723 1.00 64.19 85 VAL A CA 1
ATOM 726 C C . VAL A 1 85 ? 31.752 8.958 -61.623 1.00 64.19 85 VAL A C 1
ATOM 728 O O . VAL A 1 85 ? 32.764 9.060 -62.304 1.00 64.19 85 VAL A O 1
ATOM 731 N N . LYS A 1 86 ? 31.664 8.024 -60.678 1.00 63.84 86 LYS A N 1
ATOM 732 C CA . LYS A 1 86 ? 32.464 6.817 -60.710 1.00 63.84 86 LYS A CA 1
ATOM 733 C C . LYS A 1 86 ? 31.784 5.970 -61.764 1.00 63.84 86 LYS A C 1
ATOM 735 O O . LYS A 1 86 ? 30.638 5.562 -61.576 1.00 63.84 86 LYS A O 1
ATOM 740 N N . GLU A 1 87 ? 32.468 5.771 -62.884 1.00 65.56 87 GLU A N 1
ATOM 741 C CA . GLU A 1 87 ? 32.124 4.749 -63.862 1.00 65.56 87 GLU A CA 1
ATOM 742 C C . GLU A 1 87 ? 32.152 3.398 -63.144 1.00 65.56 87 GLU A C 1
ATOM 744 O O . GLU A 1 87 ? 33.170 2.717 -63.051 1.00 65.56 87 GLU A O 1
ATOM 749 N N . GLY A 1 88 ? 31.025 3.064 -62.521 1.00 63.00 88 GLY A N 1
ATOM 750 C CA . GLY A 1 88 ? 30.816 1.769 -61.916 1.00 63.00 88 GLY A CA 1
ATOM 751 C C . GLY A 1 88 ? 30.833 0.700 -63.005 1.00 63.00 88 GLY A C 1
ATOM 752 O O . GLY A 1 88 ? 30.611 1.003 -64.185 1.00 63.00 88 GLY A O 1
ATOM 753 N N . PRO A 1 89 ? 31.070 -0.562 -62.636 1.00 63.03 89 PRO A N 1
ATOM 754 C CA . PRO A 1 89 ? 31.073 -1.643 -63.601 1.00 63.03 89 PRO A CA 1
ATOM 755 C C . PRO A 1 89 ? 29.732 -1.678 -64.356 1.00 63.03 89 PRO A C 1
ATOM 757 O O . PRO A 1 89 ? 28.679 -1.911 -63.762 1.00 63.03 89 PRO A O 1
ATOM 760 N N . LYS A 1 90 ? 29.751 -1.415 -65.671 1.00 62.03 90 LYS A N 1
ATOM 761 C CA . LYS A 1 90 ? 28.569 -1.488 -66.549 1.00 62.03 90 LYS A CA 1
ATOM 762 C C . LYS A 1 90 ? 28.223 -2.948 -66.832 1.00 62.03 90 LYS A C 1
ATOM 764 O O . LYS A 1 90 ? 28.332 -3.413 -67.963 1.00 62.03 90 LYS A O 1
ATOM 769 N N . TRP A 1 91 ? 27.801 -3.687 -65.818 1.00 56.22 91 TRP A N 1
ATOM 770 C CA . TRP A 1 91 ? 27.125 -4.959 -66.038 1.00 56.22 91 TRP A CA 1
ATOM 771 C C . TRP A 1 91 ? 25.630 -4.698 -65.949 1.00 56.22 91 TRP A C 1
ATOM 773 O O . TRP A 1 91 ? 25.147 -4.056 -65.018 1.00 56.22 91 TRP A O 1
ATOM 783 N N . LYS A 1 92 ? 24.891 -5.169 -66.947 1.00 61.00 92 LYS A N 1
ATOM 784 C CA . LYS A 1 92 ? 23.433 -5.107 -66.972 1.00 61.00 92 LYS A CA 1
ATOM 785 C C . LYS A 1 92 ? 22.938 -6.536 -66.798 1.00 61.00 92 LYS A C 1
ATOM 787 O O . LYS A 1 92 ? 23.383 -7.409 -67.538 1.00 61.00 92 LYS A O 1
ATOM 792 N N . PHE A 1 93 ? 22.003 -6.780 -65.882 1.00 56.06 93 PHE A N 1
ATOM 793 C CA . PHE A 1 93 ? 21.175 -7.982 -65.965 1.00 56.06 93 PHE A CA 1
ATOM 794 C C . PHE A 1 93 ? 20.199 -7.772 -67.122 1.00 56.06 93 PHE A C 1
ATOM 796 O O . PHE A 1 93 ? 19.126 -7.197 -66.967 1.00 56.06 93 PHE A O 1
ATOM 803 N N . GLY A 1 94 ? 20.647 -8.143 -68.316 1.00 55.06 94 GLY A N 1
ATOM 804 C CA . GLY A 1 94 ? 19.860 -8.130 -69.535 1.00 55.06 94 GLY A CA 1
ATOM 805 C C . GLY A 1 94 ? 19.850 -9.533 -70.103 1.00 55.06 94 GLY A C 1
ATOM 806 O O . GLY A 1 94 ? 20.908 -10.109 -70.351 1.00 55.06 94 GLY A O 1
ATOM 807 N N . LEU A 1 95 ? 18.64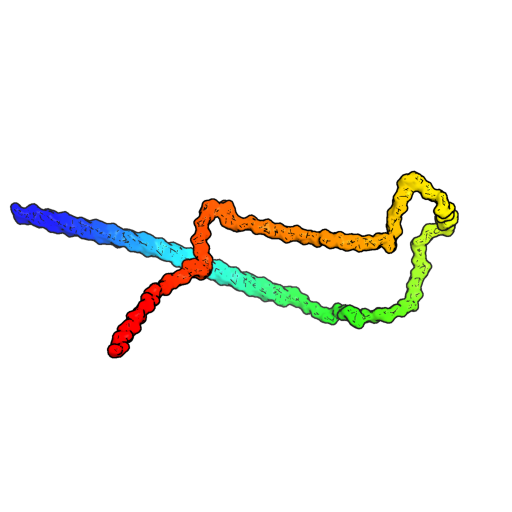9 -10.074 -70.288 1.00 61.94 95 LEU A N 1
ATOM 808 C CA . LEU A 1 95 ? 18.425 -11.266 -71.095 1.00 61.94 95 LEU A CA 1
ATOM 809 C C . LEU A 1 95 ? 19.179 -11.122 -72.435 1.00 61.94 95 LEU A C 1
ATOM 811 O O . LEU A 1 95 ? 19.259 -10.010 -72.969 1.00 61.94 95 LEU A O 1
ATOM 815 N N . PRO A 1 96 ? 19.753 -12.210 -72.972 1.00 64.06 96 PRO A N 1
ATOM 816 C CA . PRO A 1 96 ? 20.560 -12.162 -74.188 1.00 64.06 96 PRO A CA 1
ATOM 817 C C . PRO A 1 96 ? 19.777 -11.529 -75.348 1.00 64.06 96 PRO A C 1
ATOM 819 O O . PRO A 1 96 ? 18.556 -11.649 -75.411 1.00 64.06 96 PRO A O 1
ATOM 822 N N . ALA A 1 97 ? 20.472 -10.859 -76.274 1.00 56.84 97 ALA A N 1
ATOM 823 C CA . ALA A 1 97 ? 19.871 -10.030 -77.331 1.00 56.84 97 ALA A CA 1
ATOM 824 C C . ALA A 1 97 ? 18.752 -10.726 -78.139 1.00 56.84 97 ALA A C 1
ATOM 826 O O . ALA A 1 97 ? 17.820 -10.069 -78.596 1.00 56.84 97 ALA A O 1
ATOM 827 N N . HIS A 1 98 ? 18.791 -12.058 -78.250 1.00 59.03 98 HIS A N 1
ATOM 828 C CA . HIS A 1 98 ? 17.748 -12.851 -78.903 1.00 59.03 98 HIS A CA 1
ATOM 829 C C . HIS A 1 98 ? 16.397 -12.854 -78.159 1.00 59.03 98 HIS A C 1
ATOM 831 O O . HIS A 1 98 ? 15.360 -13.042 -78.784 1.00 59.03 98 HIS A O 1
ATOM 837 N N . VAL A 1 99 ? 16.376 -12.603 -76.847 1.00 57.62 99 VAL A N 1
ATOM 838 C CA . VAL A 1 99 ? 15.144 -12.484 -76.045 1.00 57.62 99 VAL A CA 1
ATOM 839 C C . VAL A 1 99 ? 14.494 -11.109 -76.223 1.00 57.62 99 VAL A C 1
ATOM 841 O O . VAL A 1 99 ? 13.272 -10.991 -76.151 1.00 57.62 99 VAL A O 1
ATOM 844 N N . LEU A 1 100 ? 15.283 -10.069 -76.510 1.00 54.19 100 LEU A N 1
ATOM 845 C CA . LEU A 1 100 ? 14.756 -8.734 -76.818 1.00 54.19 100 LEU A CA 1
ATOM 846 C C . LEU A 1 100 ? 14.099 -8.677 -78.206 1.00 54.19 100 LEU A C 1
ATOM 848 O O . LEU A 1 100 ? 13.149 -7.921 -78.391 1.00 54.19 100 LEU A O 1
ATOM 852 N N . ALA A 1 101 ? 14.539 -9.515 -79.150 1.00 53.50 101 ALA A N 1
ATOM 853 C CA . ALA A 1 101 ? 13.923 -9.624 -80.474 1.00 53.50 101 ALA A CA 1
ATOM 854 C C . ALA A 1 101 ? 12.512 -10.250 -80.438 1.00 53.50 101 ALA A C 1
ATOM 856 O O . ALA A 1 101 ? 11.698 -9.983 -81.315 1.00 53.50 101 ALA A O 1
ATOM 857 N N . ALA A 1 102 ? 12.185 -11.033 -79.404 1.00 52.00 102 ALA A N 1
ATOM 858 C CA . ALA A 1 102 ? 10.906 -11.740 -79.296 1.00 52.00 102 ALA A CA 1
ATOM 859 C C . ALA A 1 102 ? 9.760 -10.906 -78.679 1.00 52.00 102 ALA A C 1
ATOM 861 O O . ALA A 1 102 ? 8.676 -11.436 -78.446 1.00 52.00 102 ALA A O 1
ATOM 862 N N . ARG A 1 103 ? 9.970 -9.613 -78.385 1.00 49.59 103 ARG A N 1
ATOM 863 C CA . ARG A 1 103 ? 8.958 -8.741 -77.752 1.00 49.59 103 ARG A CA 1
ATOM 864 C C . ARG A 1 103 ? 8.549 -7.525 -78.585 1.00 49.59 103 ARG A C 1
ATOM 866 O O . ARG A 1 103 ? 8.083 -6.534 -78.029 1.00 49.59 103 ARG A O 1
ATOM 873 N N . GLN A 1 104 ? 8.626 -7.603 -79.910 1.00 50.22 104 GLN A N 1
ATOM 874 C CA . GLN A 1 104 ? 7.719 -6.799 -80.734 1.00 50.22 104 GLN A CA 1
ATOM 875 C C . GLN A 1 104 ? 6.360 -7.499 -80.781 1.00 50.22 104 GLN A C 1
ATOM 877 O O . GLN A 1 104 ? 6.036 -8.220 -81.716 1.00 50.22 104 GLN A O 1
ATOM 882 N N . VAL A 1 105 ? 5.565 -7.299 -79.731 1.00 50.53 105 VAL A N 1
ATOM 883 C CA . VAL A 1 105 ? 4.120 -7.500 -79.837 1.00 50.53 105 VAL A CA 1
ATOM 884 C C . VAL A 1 105 ? 3.590 -6.273 -80.572 1.00 50.53 105 VAL A C 1
ATOM 886 O O . VAL A 1 105 ? 3.800 -5.147 -80.115 1.00 50.53 105 VAL A O 1
ATOM 889 N N . SER A 1 106 ? 2.979 -6.482 -81.739 1.00 49.94 106 SER A N 1
ATOM 890 C CA . SER A 1 106 ? 2.282 -5.428 -82.476 1.00 49.94 106 SER A CA 1
ATOM 891 C C . SER A 1 106 ? 1.340 -4.679 -81.538 1.00 49.94 106 SER A C 1
ATOM 893 O O . SER A 1 106 ? 0.594 -5.286 -80.771 1.00 49.94 106 SER A O 1
ATOM 895 N N . ARG A 1 107 ? 1.397 -3.349 -81.606 1.00 52.03 107 ARG A N 1
ATOM 896 C CA . ARG A 1 107 ? 0.748 -2.408 -80.682 1.00 52.03 107 ARG A CA 1
ATOM 897 C C . ARG A 1 107 ? -0.787 -2.509 -80.652 1.00 52.03 107 ARG A C 1
ATOM 899 O O . ARG A 1 107 ? -1.398 -1.940 -79.756 1.00 52.03 107 ARG A O 1
ATOM 906 N N . ASP A 1 108 ? -1.379 -3.271 -81.570 1.00 51.97 108 ASP A N 1
ATOM 907 C CA . ASP A 1 108 ? -2.815 -3.243 -81.856 1.00 51.97 108 ASP A CA 1
ATOM 908 C C . ASP A 1 108 ? -3.554 -4.547 -81.504 1.00 51.97 108 ASP A C 1
ATOM 910 O O . ASP A 1 108 ? -4.720 -4.718 -81.860 1.00 51.97 108 ASP A O 1
ATOM 914 N N . HIS A 1 109 ? -2.917 -5.483 -80.792 1.00 51.12 109 HIS A N 1
ATOM 915 C CA . HIS A 1 109 ? -3.587 -6.693 -80.304 1.00 51.12 109 HIS A CA 1
ATOM 916 C C . HIS A 1 109 ? -3.514 -6.775 -78.780 1.00 51.12 109 HIS A C 1
ATOM 918 O O . HIS A 1 109 ? -2.517 -7.205 -78.200 1.00 51.12 109 HIS A O 1
ATOM 924 N N . HIS A 1 110 ? -4.603 -6.375 -78.124 1.00 49.69 110 HIS A N 1
ATOM 925 C CA . HIS A 1 110 ? -4.863 -6.788 -76.752 1.00 49.69 110 HIS A CA 1
ATOM 926 C C . HIS A 1 110 ? -5.155 -8.291 -76.772 1.00 49.69 110 HIS A C 1
ATOM 928 O O . HIS A 1 110 ? -6.128 -8.725 -77.383 1.00 49.69 110 HIS A O 1
ATOM 934 N N . ALA A 1 111 ? -4.306 -9.092 -76.130 1.00 52.34 111 ALA A N 1
ATOM 935 C CA . ALA A 1 111 ? -4.662 -10.469 -75.820 1.00 52.34 111 ALA A CA 1
ATOM 936 C C . ALA A 1 111 ? -5.864 -10.427 -74.864 1.00 52.34 111 ALA A C 1
ATOM 938 O O . ALA A 1 111 ? -5.744 -9.898 -73.754 1.00 52.34 111 ALA A O 1
ATOM 939 N N . GLU A 1 112 ? -7.026 -10.917 -75.309 1.00 52.50 112 GLU A N 1
ATOM 940 C CA . GLU A 1 112 ? -8.219 -10.996 -74.465 1.00 52.50 112 GLU A CA 1
ATOM 941 C C . GLU A 1 112 ? -7.876 -11.740 -73.166 1.00 52.50 112 GLU A C 1
ATOM 943 O O . GLU A 1 112 ? -7.388 -12.870 -73.185 1.00 52.50 112 GLU A O 1
ATOM 948 N N . GLY A 1 113 ? -8.074 -11.067 -72.031 1.00 56.81 113 GLY A N 1
ATOM 949 C CA . GLY A 1 113 ? -7.813 -11.615 -70.698 1.00 56.81 113 GLY A CA 1
ATOM 950 C C . GLY A 1 113 ? -6.464 -11.257 -70.065 1.00 56.81 113 GLY A C 1
ATOM 951 O O . GLY A 1 113 ? -6.224 -11.670 -68.932 1.00 56.81 113 GLY A O 1
ATOM 952 N N . TYR A 1 114 ? -5.593 -10.478 -70.720 1.00 53.56 114 TYR A N 1
ATOM 953 C CA . TYR A 1 114 ? -4.350 -10.004 -70.096 1.00 53.56 114 TYR A CA 1
ATOM 954 C C . TYR A 1 114 ? -4.504 -8.582 -69.536 1.00 53.56 114 TYR A C 1
ATOM 956 O O . TYR A 1 114 ? -4.249 -7.592 -70.225 1.00 53.56 114 TYR A O 1
ATOM 964 N N . GLU A 1 115 ? -4.888 -8.462 -68.262 1.00 63.28 115 GLU A N 1
ATOM 965 C CA . GLU A 1 115 ? -4.680 -7.212 -67.526 1.00 63.28 115 GLU A CA 1
ATOM 966 C C . GLU A 1 115 ? -3.177 -7.037 -67.288 1.00 63.28 115 GLU A C 1
ATOM 968 O O . GLU A 1 115 ? -2.556 -7.735 -66.483 1.00 63.28 115 GLU A O 1
ATOM 973 N N . ALA A 1 116 ? -2.560 -6.117 -68.031 1.00 62.56 116 ALA A N 1
ATOM 974 C CA . ALA A 1 116 ? -1.163 -5.777 -67.836 1.00 62.56 116 ALA A CA 1
ATOM 975 C C . ALA A 1 116 ? -0.987 -5.174 -66.435 1.00 62.56 116 ALA A C 1
ATOM 977 O O . ALA A 1 116 ? -1.311 -4.008 -66.206 1.00 62.56 116 ALA A O 1
ATOM 978 N N . SER A 1 117 ? -0.463 -5.974 -65.501 1.00 62.34 117 SER A N 1
ATOM 979 C CA . SER A 1 117 ? -0.019 -5.483 -64.197 1.00 62.34 117 SER A CA 1
ATOM 980 C C . SER A 1 117 ? 0.868 -4.254 -64.422 1.00 62.34 117 SER A C 1
ATOM 982 O O . SER A 1 117 ? 1.828 -4.349 -65.198 1.00 62.34 117 SER A O 1
ATOM 984 N N . PRO A 1 118 ? 0.575 -3.107 -63.784 1.00 75.81 118 PRO A N 1
ATOM 985 C CA . PRO A 1 118 ? 1.347 -1.894 -63.991 1.00 75.81 118 PRO A CA 1
ATOM 986 C C . PRO A 1 118 ? 2.829 -2.172 -63.723 1.00 75.81 118 PRO A C 1
ATOM 988 O O . PRO A 1 118 ? 3.193 -2.880 -62.779 1.00 75.81 118 PRO A O 1
ATOM 991 N N . GLY A 1 119 ? 3.692 -1.640 -64.593 1.00 62.56 119 GLY A N 1
ATOM 992 C CA . GLY A 1 119 ? 5.138 -1.737 -64.412 1.00 62.56 119 GLY A CA 1
ATOM 993 C C . GLY A 1 119 ? 5.564 -1.149 -63.057 1.00 62.56 119 GLY A C 1
ATOM 994 O O . GLY A 1 119 ? 4.834 -0.345 -62.479 1.00 62.56 119 GLY A O 1
ATOM 995 N N . PRO A 1 120 ? 6.760 -1.485 -62.543 1.00 61.59 120 PRO A N 1
ATOM 996 C CA . PRO A 1 120 ? 7.203 -1.123 -61.188 1.00 61.59 120 PRO A CA 1
ATOM 997 C C . PRO A 1 120 ? 7.197 0.387 -60.885 1.00 61.59 120 PRO A C 1
ATOM 999 O O . PRO A 1 120 ? 7.179 0.772 -59.723 1.00 61.59 120 PRO A O 1
ATOM 1002 N N . CYS A 1 121 ? 7.167 1.244 -61.910 1.00 52.91 121 CYS A N 1
ATOM 1003 C CA . CYS A 1 121 ? 7.109 2.704 -61.787 1.00 52.91 121 CYS A CA 1
ATOM 1004 C C . CYS A 1 121 ? 5.689 3.293 -61.969 1.00 52.91 121 CYS A C 1
ATOM 1006 O O . CYS A 1 121 ? 5.487 4.489 -61.801 1.00 52.91 121 CYS A O 1
ATOM 1008 N N . MET A 1 122 ? 4.692 2.468 -62.305 1.00 58.59 122 MET A N 1
ATOM 1009 C CA . MET A 1 122 ? 3.309 2.892 -62.563 1.00 58.59 122 MET A CA 1
ATOM 1010 C C . MET A 1 122 ? 2.364 2.691 -61.376 1.00 58.59 122 MET A C 1
ATOM 1012 O O . MET A 1 122 ? 1.193 3.069 -61.446 1.00 58.59 122 MET A O 1
ATOM 1016 N N . TYR A 1 123 ? 2.864 2.144 -60.269 1.00 64.56 123 TYR A N 1
ATOM 1017 C CA . TYR A 1 123 ? 2.149 2.167 -59.003 1.00 64.56 123 TYR A CA 1
ATOM 1018 C C . TYR A 1 123 ? 2.129 3.606 -58.488 1.00 64.56 123 TYR A C 1
ATOM 1020 O O . TYR A 1 123 ? 3.024 4.034 -57.765 1.00 64.56 123 TYR A O 1
ATOM 1028 N N . VAL A 1 124 ? 1.104 4.369 -58.865 1.00 64.06 124 VAL A N 1
ATOM 1029 C CA . VAL A 1 124 ? 0.739 5.579 -58.126 1.00 64.06 124 VAL A CA 1
ATOM 1030 C C . VAL A 1 124 ? 0.324 5.086 -56.741 1.00 64.06 124 VAL A C 1
ATOM 1032 O O . VAL A 1 124 ? -0.659 4.339 -56.660 1.00 64.06 124 VAL A O 1
ATOM 1035 N N . PRO A 1 125 ? 1.049 5.414 -55.654 1.00 57.84 125 PRO A N 1
ATOM 1036 C CA . PRO A 1 125 ? 0.617 5.017 -54.329 1.00 57.84 125 PRO A CA 1
ATOM 1037 C C . PRO A 1 125 ? -0.709 5.727 -54.072 1.00 57.84 125 PRO A C 1
ATOM 1039 O O . PRO A 1 125 ? -0.746 6.918 -53.773 1.00 57.84 125 PRO A O 1
ATOM 1042 N N . GLN A 1 126 ? -1.821 5.008 -54.225 1.00 58.34 126 GLN A N 1
ATOM 1043 C CA . GLN A 1 126 ? -3.083 5.459 -53.671 1.00 58.34 126 GLN A CA 1
ATOM 1044 C C . GLN A 1 126 ? -2.856 5.500 -52.165 1.00 58.34 126 GLN A C 1
ATOM 1046 O O . GLN A 1 126 ? -2.830 4.456 -51.512 1.00 58.34 126 GLN A O 1
ATOM 1051 N N . THR A 1 127 ? -2.639 6.694 -51.617 1.00 56.69 127 THR A N 1
ATOM 1052 C CA . THR A 1 127 ? -2.516 6.951 -50.183 1.00 56.69 127 THR A CA 1
ATOM 1053 C C . THR A 1 127 ? -3.881 6.758 -49.530 1.00 56.69 127 THR A C 1
ATOM 1055 O O . THR A 1 127 ? -4.487 7.667 -48.976 1.00 56.69 127 THR A O 1
ATOM 1058 N N . LYS A 1 128 ? -4.395 5.527 -49.571 1.00 59.28 128 LYS A N 1
ATOM 1059 C CA . LYS A 1 128 ? -5.388 5.081 -48.608 1.00 59.28 128 LYS A CA 1
ATOM 1060 C C . LYS A 1 128 ? -4.622 4.989 -47.300 1.00 59.28 128 LYS A C 1
ATOM 1062 O O . LYS A 1 128 ? -3.983 3.979 -47.020 1.00 59.28 128 LYS A O 1
ATOM 1067 N N . THR A 1 129 ? -4.631 6.083 -46.548 1.00 59.09 129 THR A N 1
ATOM 1068 C CA . THR A 1 129 ? -4.123 6.201 -45.183 1.00 59.09 129 THR A CA 1
ATOM 1069 C C . THR A 1 129 ? -4.942 5.295 -44.267 1.00 59.09 129 THR A C 1
ATOM 1071 O O . THR A 1 129 ? -5.701 5.737 -43.414 1.00 59.09 129 THR A O 1
ATOM 1074 N N . LYS A 1 130 ? -4.797 3.981 -44.437 1.00 62.03 130 LYS A N 1
ATOM 1075 C CA . LYS A 1 130 ? -5.161 3.003 -43.421 1.00 62.03 130 LYS A CA 1
ATOM 1076 C C . LYS A 1 130 ? -4.027 2.996 -42.410 1.00 62.03 130 LYS A C 1
ATOM 1078 O O . LYS A 1 130 ? -3.207 2.084 -42.376 1.00 62.03 130 LYS A O 1
ATOM 1083 N N . THR A 1 131 ? -3.937 4.070 -41.634 1.00 64.56 131 THR A N 1
ATOM 1084 C CA . THR A 1 131 ? -3.202 4.010 -40.377 1.00 64.56 131 THR A CA 1
ATOM 1085 C C . THR A 1 131 ? -3.857 2.913 -39.532 1.00 64.56 131 THR A C 1
ATOM 1087 O O . THR A 1 131 ? -5.085 2.779 -39.559 1.00 64.56 131 THR A O 1
ATOM 1090 N N . PRO A 1 132 ? -3.092 2.073 -38.816 1.00 65.19 132 PRO A N 1
ATOM 1091 C CA . PRO A 1 132 ? -3.698 1.197 -37.828 1.00 65.19 132 PRO A CA 1
ATOM 1092 C C . PRO A 1 132 ? -4.379 2.086 -36.782 1.00 65.19 132 PRO A C 1
ATOM 1094 O O . PRO A 1 132 ? -3.721 2.765 -35.994 1.00 65.19 132 PRO A O 1
ATOM 1097 N N . GLN A 1 133 ? -5.711 2.135 -36.811 1.00 66.00 133 GLN A N 1
ATOM 1098 C CA . GLN A 1 133 ? -6.488 2.805 -35.781 1.00 66.00 133 GLN A CA 1
ATOM 1099 C C . GLN A 1 133 ? -6.514 1.882 -34.567 1.00 66.00 133 GLN A C 1
ATOM 1101 O O . GLN A 1 133 ? -7.337 0.975 -34.465 1.00 66.00 133 GLN A O 1
ATOM 1106 N N . PHE A 1 134 ? -5.580 2.091 -33.646 1.00 67.69 134 PHE A N 1
ATOM 1107 C CA . PHE A 1 134 ? -5.633 1.440 -32.346 1.00 67.69 134 PHE A CA 1
ATOM 1108 C C . PHE A 1 134 ? -6.756 2.084 -31.533 1.00 67.69 134 PHE A C 1
ATOM 1110 O O . PHE A 1 134 ? -6.613 3.195 -31.023 1.00 67.69 134 PHE A O 1
ATOM 1117 N N . SER A 1 135 ? -7.890 1.397 -31.407 1.00 66.19 135 SER A N 1
ATOM 1118 C CA . SER A 1 135 ? -8.865 1.734 -30.377 1.00 66.19 135 SER A CA 1
ATOM 1119 C C . SER A 1 135 ? -8.422 1.073 -29.080 1.00 66.19 135 SER A C 1
ATOM 1121 O O . SER A 1 135 ? -8.514 -0.146 -28.928 1.00 66.19 135 SER A O 1
ATOM 1123 N N . VAL A 1 136 ? -7.970 1.868 -28.114 1.00 62.03 136 VAL A N 1
ATOM 1124 C CA . VAL A 1 136 ? -8.009 1.422 -26.723 1.00 62.03 136 VAL A CA 1
ATOM 1125 C C . VAL A 1 136 ? -9.489 1.374 -26.375 1.00 62.03 136 VAL A C 1
ATOM 1127 O O . VAL A 1 136 ? -10.090 2.406 -26.079 1.00 62.03 136 VAL A O 1
ATOM 1130 N N . CYS A 1 137 ? -10.115 0.201 -26.489 1.00 57.97 137 CYS A N 1
ATOM 1131 C CA . CYS A 1 137 ? -11.417 -0.005 -25.880 1.00 57.97 137 CYS A CA 1
ATOM 1132 C C . CYS A 1 137 ? -11.241 0.360 -24.406 1.00 57.97 137 CYS A C 1
ATOM 1134 O O . CYS A 1 137 ? -10.557 -0.342 -23.662 1.00 57.97 137 CYS A O 1
ATOM 1136 N N . ARG A 1 138 ? -11.802 1.501 -23.992 1.00 56.31 138 ARG A N 1
ATOM 1137 C CA . ARG A 1 138 ? -11.996 1.816 -22.582 1.00 56.31 138 ARG A CA 1
ATOM 1138 C C . ARG A 1 138 ? -13.035 0.824 -22.072 1.00 56.31 138 ARG A C 1
ATOM 1140 O O . ARG A 1 138 ? -14.201 1.158 -21.933 1.00 56.31 138 ARG A O 1
ATOM 1147 N N . THR A 1 139 ? -12.631 -0.417 -21.826 1.00 56.28 139 THR A N 1
ATOM 1148 C CA . THR A 1 139 ? -13.322 -1.227 -20.831 1.00 56.28 139 THR A CA 1
ATOM 1149 C C . THR A 1 139 ? -13.091 -0.499 -19.530 1.00 56.28 139 THR A C 1
ATOM 1151 O O . THR A 1 139 ? -12.000 -0.537 -18.953 1.00 56.28 139 THR A O 1
ATOM 1154 N N . GLU A 1 140 ? -14.079 0.300 -19.155 1.00 56.81 140 GLU A N 1
ATOM 1155 C CA . GLU A 1 140 ? -14.001 1.060 -17.937 1.00 56.81 140 GLU A CA 1
ATOM 1156 C C . GLU A 1 140 ? -13.854 0.067 -16.782 1.00 56.81 140 GLU A C 1
ATOM 1158 O O . GLU A 1 140 ? -14.645 -0.865 -16.625 1.00 56.81 140 GLU A O 1
ATOM 1163 N N . ARG A 1 141 ? -12.779 0.229 -16.004 1.00 52.47 141 ARG A N 1
ATOM 1164 C CA . ARG A 1 141 ? -12.362 -0.698 -14.940 1.00 52.47 141 ARG A CA 1
ATOM 1165 C C . ARG A 1 141 ? -13.488 -1.009 -13.935 1.00 52.47 141 ARG A C 1
ATOM 1167 O O . ARG A 1 141 ? -13.420 -2.029 -13.260 1.00 52.47 141 ARG A O 1
ATOM 1174 N N . TRP A 1 142 ? -14.520 -0.169 -13.858 1.00 54.06 142 TRP A N 1
ATOM 1175 C CA . TRP A 1 142 ? -15.673 -0.332 -12.972 1.00 54.06 142 TRP A CA 1
ATOM 1176 C C . TRP A 1 142 ? -16.693 -1.391 -13.411 1.00 54.06 142 TRP A C 1
ATOM 1178 O O . TRP A 1 142 ? -17.506 -1.797 -12.588 1.00 54.06 142 TRP A O 1
ATOM 1188 N N . MET A 1 143 ? -16.658 -1.891 -14.652 1.00 53.00 143 MET A N 1
ATOM 1189 C CA . MET A 1 143 ? -17.584 -2.960 -15.069 1.00 53.00 143 MET A CA 1
ATOM 1190 C C . MET A 1 143 ? -17.199 -4.351 -14.538 1.00 53.00 143 MET A C 1
ATOM 1192 O O . MET A 1 143 ? -18.022 -5.259 -14.569 1.00 53.00 143 MET A O 1
ATOM 1196 N N . VAL A 1 144 ? -15.971 -4.544 -14.041 1.00 55.94 144 VAL A N 1
ATOM 1197 C CA . VAL A 1 144 ? -15.462 -5.877 -13.658 1.00 55.94 144 VAL A CA 1
ATOM 1198 C C . VAL A 1 144 ? -15.921 -6.313 -12.257 1.00 55.94 144 VAL A C 1
ATOM 1200 O O . VAL A 1 144 ? -15.859 -7.498 -11.945 1.00 55.94 144 VAL A O 1
ATOM 1203 N N . THR A 1 145 ? -16.424 -5.403 -11.414 1.00 56.44 145 THR A N 1
ATOM 1204 C CA . THR A 1 145 ? -16.734 -5.720 -10.003 1.00 56.44 145 THR A CA 1
ATOM 1205 C C . THR A 1 145 ? -18.116 -5.299 -9.508 1.00 56.44 145 THR A C 1
ATOM 1207 O O . THR A 1 145 ? -18.351 -5.389 -8.312 1.00 56.44 145 THR A O 1
ATOM 1210 N N . GLY A 1 146 ? -19.046 -4.872 -10.371 1.00 53.75 146 GLY A N 1
ATOM 1211 C CA . GLY A 1 146 ? -20.470 -4.699 -10.019 1.00 53.75 146 GLY A CA 1
ATOM 1212 C C . GLY A 1 146 ? -20.815 -3.683 -8.911 1.00 53.75 146 GLY A C 1
ATOM 1213 O O . GLY A 1 146 ? -21.990 -3.403 -8.695 1.00 53.75 146 GLY A O 1
ATOM 1214 N N . GLU A 1 147 ? -19.837 -3.095 -8.224 1.00 56.25 147 GLU A N 1
ATOM 1215 C CA . GLU A 1 147 ? -20.051 -2.075 -7.204 1.00 56.25 147 GLU A CA 1
ATOM 1216 C C . GLU A 1 147 ? -19.939 -0.681 -7.818 1.00 56.25 147 GLU A C 1
ATOM 1218 O O . GLU A 1 147 ? -18.865 -0.207 -8.198 1.00 56.25 147 GLU A O 1
ATOM 1223 N N . HIS A 1 148 ? -21.078 0.007 -7.882 1.00 55.34 148 HIS A N 1
ATOM 1224 C CA . HIS A 1 148 ? -21.147 1.438 -8.141 1.00 55.34 148 HIS A CA 1
ATOM 1225 C C . HIS A 1 148 ? -20.506 2.216 -6.984 1.00 55.34 148 HIS A C 1
ATOM 1227 O O . HIS A 1 148 ? -21.198 2.774 -6.131 1.00 55.34 148 HIS A O 1
ATOM 1233 N N . HIS A 1 149 ? -19.180 2.321 -6.960 1.00 57.00 149 HIS A N 1
ATOM 1234 C CA . HIS A 1 149 ? -18.528 3.356 -6.170 1.00 57.00 149 HIS A CA 1
ATOM 1235 C C . HIS A 1 149 ? -18.746 4.694 -6.878 1.00 57.00 149 HIS A C 1
ATOM 1237 O O . HIS A 1 149 ? -17.970 5.109 -7.737 1.00 57.00 149 HIS A O 1
ATOM 1243 N N . ARG A 1 150 ? -19.845 5.371 -6.527 1.00 59.88 150 ARG A N 1
ATOM 1244 C CA . ARG A 1 150 ? -20.002 6.809 -6.758 1.00 59.88 150 ARG A CA 1
ATOM 1245 C C . ARG A 1 150 ? -19.018 7.533 -5.846 1.00 59.88 150 ARG A C 1
ATOM 1247 O O . ARG A 1 150 ? -19.395 8.014 -4.784 1.00 59.88 150 ARG A O 1
ATOM 1254 N N . THR A 1 151 ? -17.746 7.552 -6.221 1.00 63.47 151 THR A N 1
ATOM 1255 C CA . THR A 1 151 ? -16.801 8.504 -5.646 1.00 63.47 151 THR A CA 1
ATOM 1256 C C . THR A 1 151 ? -17.204 9.877 -6.180 1.00 63.47 151 THR A C 1
ATOM 1258 O O . THR A 1 151 ? -17.199 10.045 -7.403 1.00 63.47 151 THR A O 1
ATOM 1261 N N . PRO A 1 152 ? -17.611 10.821 -5.312 1.00 71.12 152 PRO A N 1
ATOM 1262 C CA . PRO A 1 152 ? -17.979 12.154 -5.755 1.00 71.12 152 PRO A CA 1
ATOM 1263 C C . PRO A 1 152 ? -16.836 12.773 -6.566 1.00 71.12 152 PRO A C 1
ATOM 1265 O O . PRO A 1 152 ? -15.658 12.607 -6.234 1.00 71.12 152 PRO A O 1
ATOM 1268 N N . GLY A 1 153 ? -17.175 13.449 -7.659 1.00 69.50 153 GLY A N 1
ATOM 1269 C CA . GLY A 1 153 ? -16.213 14.231 -8.417 1.00 69.50 153 GLY A CA 1
ATOM 1270 C C . GLY A 1 153 ? -15.695 15.405 -7.579 1.00 69.50 153 GLY A C 1
ATOM 1271 O O . GLY A 1 153 ? -16.311 15.789 -6.590 1.00 69.50 153 GLY A O 1
ATOM 1272 N N . PRO A 1 154 ? -14.581 16.043 -7.966 1.00 66.00 154 PRO A N 1
ATOM 1273 C CA . PRO A 1 154 ? -14.030 17.186 -7.233 1.00 66.00 154 PRO A CA 1
ATOM 1274 C C . PRO A 1 154 ? -15.030 18.346 -7.038 1.00 66.00 154 PRO A C 1
ATOM 1276 O O . PRO A 1 154 ? -14.904 19.092 -6.074 1.00 66.00 154 PRO A O 1
ATOM 1279 N N . ALA A 1 155 ? -16.041 18.473 -7.907 1.00 64.12 155 ALA A N 1
ATOM 1280 C CA . ALA A 1 155 ? -17.120 19.460 -7.788 1.00 64.12 155 ALA A CA 1
ATOM 1281 C C . ALA A 1 155 ? -18.184 19.111 -6.725 1.00 64.12 155 ALA A C 1
ATOM 1283 O O . ALA A 1 155 ? -18.879 20.003 -6.248 1.00 64.12 155 ALA A O 1
ATOM 1284 N N . ASP A 1 156 ? -18.284 17.844 -6.321 1.00 71.19 156 ASP A N 1
ATOM 1285 C CA . ASP A 1 156 ? -19.256 17.364 -5.329 1.00 71.19 156 ASP A CA 1
ATOM 1286 C C . ASP A 1 156 ? -18.782 17.605 -3.881 1.00 71.19 156 ASP A C 1
ATOM 1288 O O . ASP A 1 156 ? -19.531 17.393 -2.931 1.00 71.19 156 ASP A O 1
ATOM 1292 N N . TYR A 1 157 ? -17.534 18.055 -3.699 1.00 69.69 157 TYR A N 1
ATOM 1293 C CA . TYR A 1 157 ? -16.960 18.422 -2.399 1.00 69.69 157 TYR A CA 1
ATOM 1294 C C . TYR A 1 157 ? -17.115 19.909 -2.064 1.00 69.69 157 TYR A C 1
ATOM 1296 O O . TYR A 1 157 ? -16.453 20.389 -1.144 1.00 69.69 157 TYR A O 1
ATOM 1304 N N . ALA A 1 158 ? -17.949 20.660 -2.792 1.00 67.81 158 ALA A N 1
ATOM 1305 C CA . ALA A 1 158 ? -18.245 22.035 -2.414 1.00 67.81 158 ALA A CA 1
ATOM 1306 C C . ALA A 1 158 ? -18.910 22.030 -1.022 1.00 67.81 158 ALA A C 1
ATOM 1308 O O . ALA A 1 158 ? -20.012 21.493 -0.891 1.00 67.81 158 ALA A O 1
ATOM 1309 N N . PRO A 1 159 ? -18.273 22.578 0.034 1.00 66.19 159 PRO A N 1
ATOM 1310 C CA . PRO A 1 159 ? -18.972 22.759 1.293 1.00 66.19 159 PRO A CA 1
ATOM 1311 C C . PRO A 1 159 ? -20.124 23.718 1.011 1.00 66.19 159 PRO A C 1
ATOM 1313 O O . PRO A 1 159 ? -19.904 24.767 0.402 1.00 66.19 159 PRO A O 1
ATOM 1316 N N . GLU A 1 160 ? -21.339 23.352 1.420 1.00 60.00 160 GLU A N 1
ATOM 1317 C CA . GLU A 1 160 ? -22.454 24.290 1.462 1.00 60.00 160 GLU A CA 1
ATOM 1318 C C . GLU A 1 160 ? -21.956 25.533 2.199 1.00 60.00 160 GLU A C 1
ATOM 1320 O O . GLU A 1 160 ? -21.709 25.514 3.407 1.00 60.00 160 GLU A O 1
ATOM 1325 N N . THR A 1 161 ? -21.721 26.614 1.458 1.00 62.69 161 THR A N 1
ATOM 1326 C CA . THR A 1 161 ? -21.582 27.914 2.083 1.00 62.69 161 THR A CA 1
ATOM 1327 C C . THR A 1 161 ? -22.908 28.126 2.804 1.00 62.69 161 THR A C 1
ATOM 1329 O O . THR A 1 161 ? -23.960 28.034 2.162 1.00 62.69 161 THR A O 1
ATOM 1332 N N . PRO A 1 162 ? -22.920 28.331 4.136 1.00 59.34 162 PRO A N 1
ATOM 1333 C CA . PRO A 1 162 ? -24.169 28.642 4.802 1.00 59.34 162 PRO A CA 1
ATOM 1334 C C . PRO A 1 162 ? -24.728 29.868 4.094 1.00 59.34 162 PRO A C 1
ATOM 1336 O O . PRO A 1 162 ? -23.996 30.839 3.880 1.00 59.34 162 PRO A O 1
ATOM 1339 N N . ALA A 1 163 ? -25.989 29.788 3.670 1.00 55.34 163 ALA A N 1
ATOM 1340 C CA . ALA A 1 163 ? -26.670 30.894 3.030 1.00 55.34 163 ALA A CA 1
ATOM 1341 C C . ALA A 1 163 ? -26.489 32.129 3.918 1.00 55.34 163 ALA A C 1
ATOM 1343 O O . ALA A 1 163 ? -27.081 32.237 4.995 1.00 55.34 163 ALA A O 1
ATOM 1344 N N . VAL A 1 164 ? -25.627 33.051 3.484 1.00 58.34 164 VAL A N 1
ATOM 1345 C CA . VAL A 1 164 ? -25.568 34.383 4.061 1.00 58.34 164 VAL A CA 1
ATOM 1346 C C . VAL A 1 164 ? -26.888 35.004 3.655 1.00 58.34 164 VAL A C 1
ATOM 1348 O O . VAL A 1 164 ? -27.054 35.492 2.539 1.00 58.34 164 VAL A O 1
ATOM 1351 N N . SER A 1 165 ? -27.868 34.875 4.545 1.00 55.09 165 SER A N 1
ATOM 1352 C CA . SER A 1 165 ? -29.127 35.594 4.460 1.00 55.09 165 SER A CA 1
ATOM 1353 C C . SER A 1 165 ? -28.762 37.048 4.183 1.00 55.09 165 SER A C 1
ATOM 1355 O O . SER A 1 165 ? -28.011 37.618 4.981 1.00 55.09 165 SER A O 1
ATOM 1357 N N . PRO A 1 166 ? -29.229 37.672 3.091 1.00 53.81 166 PRO A N 1
ATOM 1358 C CA . PRO A 1 166 ? -29.088 39.105 2.970 1.00 53.81 166 PRO A CA 1
ATOM 1359 C C . PRO A 1 166 ? -29.892 39.703 4.122 1.00 53.81 166 PRO A C 1
ATOM 1361 O O . PRO A 1 166 ? -31.125 39.714 4.104 1.00 53.81 166 PRO A O 1
ATOM 1364 N N . THR A 1 167 ? -29.202 40.164 5.164 1.00 51.59 167 THR A N 1
ATOM 1365 C CA . THR A 1 167 ? -29.775 41.065 6.152 1.00 51.59 167 THR A CA 1
ATOM 1366 C C . THR A 1 167 ? -30.171 42.313 5.387 1.00 51.59 167 THR A C 1
ATOM 1368 O O . THR A 1 167 ? -29.370 43.196 5.086 1.00 51.59 167 THR A O 1
ATOM 1371 N N . ARG A 1 168 ? -31.447 42.347 5.001 1.00 49.44 168 ARG A N 1
ATOM 1372 C CA . ARG A 1 168 ? -32.129 43.528 4.501 1.00 49.44 168 ARG A CA 1
ATOM 1373 C C . ARG A 1 168 ? -32.130 44.536 5.643 1.00 49.44 168 ARG A C 1
ATOM 1375 O O . ARG A 1 168 ? -33.076 44.595 6.423 1.00 49.44 168 ARG A O 1
ATOM 1382 N N . ASN A 1 169 ? -31.056 45.314 5.746 1.00 50.12 169 ASN A N 1
ATOM 1383 C CA . ASN A 1 169 ? -31.021 46.524 6.547 1.00 50.12 169 ASN A CA 1
ATOM 1384 C C . ASN A 1 169 ? -32.032 47.488 5.928 1.00 50.12 169 ASN A C 1
ATOM 1386 O O . ASN A 1 169 ? -31.736 48.252 5.012 1.00 50.12 169 ASN A O 1
ATOM 1390 N N . ARG A 1 170 ? -33.276 47.389 6.400 1.00 47.66 170 ARG A N 1
ATOM 1391 C CA . ARG A 1 170 ? -34.300 48.403 6.206 1.00 47.66 170 ARG A CA 1
ATOM 1392 C C . ARG A 1 170 ? -33.855 49.605 7.027 1.00 47.66 170 ARG A C 1
ATOM 1394 O O . ARG A 1 170 ? -34.199 49.723 8.197 1.00 47.66 170 ARG A O 1
ATOM 1401 N N . VAL A 1 171 ? -33.069 50.474 6.402 1.00 49.38 171 VAL A N 1
ATOM 1402 C CA . VAL A 1 171 ? -32.903 51.848 6.864 1.00 49.38 171 VAL A CA 1
ATOM 1403 C C . VAL A 1 171 ? -34.285 52.488 6.752 1.00 49.38 171 VAL A C 1
ATOM 1405 O O . VAL A 1 171 ? -34.760 52.793 5.662 1.00 49.38 171 VAL A O 1
ATOM 1408 N N . GLN A 1 172 ? -34.986 52.574 7.881 1.00 48.88 172 GLN A N 1
ATOM 1409 C CA . GLN A 1 172 ? -36.034 53.566 8.059 1.00 48.88 172 GLN A CA 1
ATOM 1410 C C . GLN A 1 172 ? -35.338 54.890 8.342 1.00 48.88 172 GLN A C 1
ATOM 1412 O O . GLN A 1 172 ? -34.583 55.002 9.305 1.00 48.88 172 GLN A O 1
ATOM 1417 N N . SER A 1 173 ? -35.566 55.871 7.483 1.00 45.59 173 SER A N 1
ATOM 1418 C CA . SER A 1 173 ? -35.286 57.286 7.721 1.00 45.59 173 SER A CA 1
ATOM 1419 C C . SER A 1 173 ? -36.081 58.092 6.690 1.00 45.59 173 SER A C 1
ATOM 1421 O O . SER A 1 173 ? -36.186 57.635 5.550 1.00 45.59 173 SER A O 1
ATOM 1423 N N . PRO A 1 174 ? -36.462 59.333 7.006 1.00 57.03 174 PRO A N 1
ATOM 1424 C CA . PRO A 1 174 ? -37.430 59.771 8.015 1.00 57.03 174 PRO A CA 1
ATOM 1425 C C . PRO A 1 174 ? -38.844 59.934 7.433 1.00 57.03 174 PRO A C 1
ATOM 1427 O O . PRO A 1 174 ? -38.962 60.203 6.217 1.00 57.03 174 PRO A O 1
#

Sequence (174 aa):
RRERVRESELDKRDCVERRLRASQHRRDELQRKIEEKARHVESMKQQQRDLCKRHRELREEAERSRVHVVDSTPGPLDYDTSPRVKEGPKWKFGLPAHVLAARQVSRDHHAEGYEASPGPCMYVPQTKTKTPQFSVCRTERWMVTGEHHRTPGPADYAPETPAVSPTRNRVQSP

Radius of gyration: 44.97 Å; chains: 1; bounding box: 70×73×138 Å

Secondary structure (DSSP, 8-state):
-HHHHHHHHHHHHHHHHHHHHHHHHHHHHHHHHHHHHHHHHHHHHHHHHHHHHHHHHHHHHHHHT-----S-S--TTTS--S--------------HHHHGGG---TT---TT---PPPTT-------------------GGGGS-----PPPGGGG-----------------

pLDDT: mean 73.72, std 18.19, range [45.59, 98.62]

InterPro domains:
  IPR010736 Sperm-tail PG-rich repeat [PF07004] (117-136)